Protein AF-A0AAN6A6V3-F1 (afdb_monomer)

pLDDT: mean 88.46, std 9.33, range [46.88, 96.69]

Mean predicted aligned error: 5.83 Å

Structure (mmCIF, N/CA/C/O backbone):
data_AF-A0AAN6A6V3-F1
#
_entry.id   AF-A0AAN6A6V3-F1
#
loop_
_atom_site.group_PDB
_atom_site.id
_atom_site.type_symbol
_atom_site.label_atom_id
_atom_site.label_alt_id
_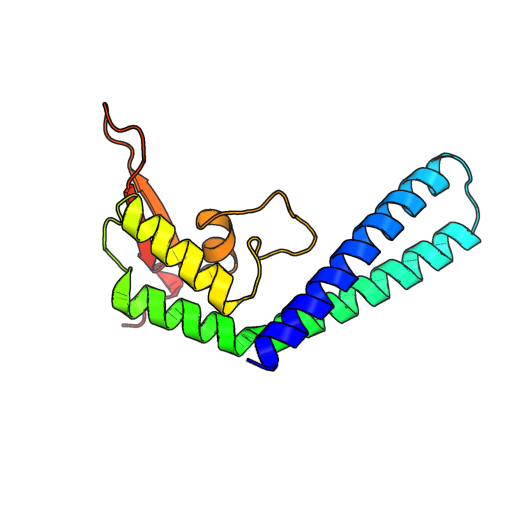atom_site.label_comp_id
_atom_site.label_asym_id
_atom_site.label_entity_id
_atom_site.label_seq_id
_atom_site.pdbx_PDB_ins_code
_atom_site.Cartn_x
_atom_site.Cartn_y
_atom_site.Cartn_z
_atom_site.occupancy
_atom_site.B_iso_or_equiv
_atom_site.auth_seq_id
_atom_site.auth_comp_id
_atom_site.auth_asym_id
_atom_site.auth_atom_id
_atom_site.pdbx_PDB_model_num
ATOM 1 N N . MET A 1 1 ? 7.956 -13.222 10.269 1.00 50.91 1 MET A N 1
ATOM 2 C CA . MET A 1 1 ? 9.213 -12.490 9.987 1.00 50.91 1 MET A CA 1
ATOM 3 C C . MET A 1 1 ? 9.797 -12.766 8.600 1.00 50.91 1 MET A C 1
ATOM 5 O O . MET A 1 1 ? 10.158 -11.802 7.950 1.00 50.91 1 MET A O 1
ATOM 9 N N . LYS A 1 2 ? 9.873 -14.010 8.086 1.00 58.06 2 LYS A N 1
ATOM 10 C CA . LYS A 1 2 ? 10.434 -14.254 6.731 1.00 58.06 2 LYS A CA 1
ATOM 11 C C . LYS A 1 2 ? 9.609 -13.659 5.570 1.00 58.06 2 LYS A C 1
ATOM 13 O O . LYS A 1 2 ? 10.191 -13.196 4.600 1.00 58.06 2 LYS A O 1
ATOM 18 N N . GLN A 1 3 ? 8.276 -13.639 5.677 1.00 59.44 3 GLN A N 1
ATOM 19 C CA . GLN A 1 3 ? 7.386 -13.100 4.632 1.00 59.44 3 GLN A CA 1
ATOM 20 C C . GLN A 1 3 ? 7.496 -11.578 4.466 1.00 59.44 3 GLN A C 1
ATOM 22 O O . GLN A 1 3 ? 7.632 -11.109 3.343 1.00 59.44 3 GLN A O 1
ATOM 27 N N . SER A 1 4 ? 7.522 -10.815 5.566 1.00 63.00 4 SER A N 1
ATOM 28 C CA . SER A 1 4 ? 7.675 -9.355 5.494 1.00 63.00 4 SER A CA 1
ATOM 29 C C . SER A 1 4 ? 9.030 -8.953 4.908 1.00 63.00 4 SER A C 1
ATOM 31 O O . SER A 1 4 ? 9.099 -8.014 4.123 1.00 63.00 4 SER A O 1
ATOM 33 N N . GLN A 1 5 ? 10.094 -9.704 5.211 1.00 73.31 5 GLN A N 1
ATOM 34 C CA . GLN A 1 5 ? 11.423 -9.464 4.647 1.00 73.31 5 GLN A CA 1
ATOM 35 C C . GLN A 1 5 ? 11.443 -9.615 3.115 1.00 73.31 5 GLN A C 1
ATOM 37 O O . GLN A 1 5 ? 11.983 -8.748 2.431 1.00 73.31 5 GLN A O 1
ATOM 42 N N . ASN A 1 6 ? 10.794 -10.654 2.576 1.00 80.62 6 ASN A N 1
ATOM 43 C CA . ASN A 1 6 ? 10.696 -10.857 1.127 1.00 80.62 6 ASN A CA 1
ATOM 44 C C . ASN A 1 6 ? 9.879 -9.737 0.447 1.00 80.62 6 ASN A C 1
ATOM 46 O O . ASN A 1 6 ? 10.305 -9.169 -0.557 1.00 80.62 6 ASN A O 1
ATOM 50 N N . SER A 1 7 ? 8.749 -9.327 1.040 1.00 82.94 7 SER A N 1
ATOM 51 C CA . SER A 1 7 ? 7.955 -8.197 0.528 1.00 82.94 7 SER A CA 1
ATOM 52 C C . SER A 1 7 ? 8.742 -6.880 0.506 1.00 82.94 7 SER A C 1
ATOM 54 O O . SER A 1 7 ? 8.622 -6.095 -0.436 1.00 82.94 7 SER A O 1
ATOM 56 N N . ILE A 1 8 ? 9.590 -6.636 1.511 1.00 86.81 8 ILE A N 1
ATOM 57 C CA . ILE A 1 8 ? 10.456 -5.449 1.564 1.00 86.81 8 ILE A CA 1
ATOM 58 C C . ILE A 1 8 ? 11.499 -5.472 0.439 1.00 86.81 8 ILE A C 1
ATOM 60 O O . ILE A 1 8 ? 11.771 -4.433 -0.168 1.00 86.81 8 ILE A O 1
ATOM 64 N N . GLU A 1 9 ? 12.102 -6.626 0.165 1.00 89.94 9 GLU A N 1
ATOM 65 C CA . GLU A 1 9 ? 13.112 -6.783 -0.887 1.00 89.94 9 GLU A CA 1
ATOM 66 C C . GLU A 1 9 ? 12.508 -6.566 -2.277 1.00 89.94 9 GLU A C 1
ATOM 68 O O . GLU A 1 9 ? 13.001 -5.720 -3.030 1.00 89.94 9 GLU A O 1
ATOM 73 N N . LEU A 1 10 ? 11.367 -7.201 -2.557 1.00 91.25 10 LEU A N 1
ATOM 74 C CA . LEU A 1 10 ? 10.602 -6.988 -3.787 1.00 91.25 10 LEU A CA 1
ATOM 75 C C . LEU A 1 10 ? 10.200 -5.515 -3.958 1.00 91.25 10 LEU A C 1
ATOM 77 O O . LEU A 1 10 ? 10.370 -4.938 -5.034 1.00 91.25 10 LEU A O 1
ATOM 81 N N . ALA A 1 11 ? 9.729 -4.860 -2.891 1.00 88.69 11 ALA A N 1
ATOM 82 C CA . ALA A 1 11 ? 9.372 -3.445 -2.939 1.00 88.69 11 ALA A CA 1
ATOM 83 C C . ALA A 1 11 ? 10.579 -2.543 -3.267 1.00 88.69 11 ALA A C 1
ATOM 85 O O . ALA A 1 11 ? 10.459 -1.589 -4.042 1.00 88.69 11 ALA A O 1
ATOM 86 N N . LYS A 1 12 ? 11.763 -2.839 -2.721 1.00 90.06 12 LYS A N 1
ATOM 87 C CA . LYS A 1 12 ? 12.993 -2.097 -3.049 1.00 90.06 12 LYS A CA 1
ATOM 88 C C . LYS A 1 12 ? 13.389 -2.280 -4.511 1.00 90.06 12 LYS A C 1
ATOM 90 O O . LYS A 1 12 ? 13.770 -1.306 -5.163 1.00 90.06 12 LYS A O 1
ATOM 95 N N . GLU A 1 13 ? 13.289 -3.498 -5.033 1.00 93.12 13 GLU A N 1
ATOM 96 C CA . GLU A 1 13 ? 13.647 -3.786 -6.419 1.00 93.12 13 GLU A CA 1
ATOM 97 C C . GLU A 1 13 ? 12.693 -3.113 -7.415 1.00 93.12 13 GLU A C 1
ATOM 99 O O . GLU A 1 13 ? 13.146 -2.458 -8.356 1.00 93.12 13 GLU A O 1
ATOM 104 N N . ILE A 1 14 ? 11.383 -3.154 -7.152 1.00 92.44 14 ILE A N 1
ATOM 105 C CA . ILE A 1 14 ? 10.375 -2.423 -7.936 1.00 92.44 14 ILE A CA 1
ATOM 106 C C . ILE A 1 14 ? 10.681 -0.920 -7.949 1.00 92.44 14 ILE A C 1
ATOM 108 O O . ILE A 1 14 ? 10.681 -0.301 -9.014 1.00 92.44 14 ILE A O 1
ATOM 112 N N . ALA A 1 15 ? 11.000 -0.328 -6.792 1.00 89.75 15 ALA A N 1
ATOM 113 C CA . ALA A 1 15 ? 11.324 1.095 -6.709 1.00 89.75 15 ALA A CA 1
ATOM 114 C C . ALA A 1 15 ? 12.568 1.461 -7.541 1.00 89.75 15 ALA A C 1
ATOM 116 O O . ALA A 1 15 ? 12.595 2.508 -8.193 1.00 89.75 15 ALA A O 1
ATOM 117 N N . LYS A 1 16 ? 13.584 0.589 -7.566 1.00 92.19 16 LYS A N 1
ATOM 118 C CA . LYS A 1 16 ? 14.765 0.758 -8.425 1.00 92.19 16 LYS A CA 1
ATOM 119 C C . LYS A 1 16 ? 14.390 0.696 -9.908 1.00 92.19 16 LYS A C 1
ATOM 121 O O . LYS A 1 16 ? 14.818 1.554 -10.679 1.00 92.19 16 LYS A O 1
ATOM 126 N N . LEU A 1 17 ? 13.552 -0.264 -10.303 1.00 94.44 17 LEU A N 1
ATOM 127 C CA . LEU A 1 17 ? 13.074 -0.380 -11.683 1.00 94.44 17 LEU A CA 1
ATOM 128 C C . LEU A 1 17 ? 12.270 0.846 -12.126 1.00 94.44 17 LEU A C 1
ATOM 130 O O . LEU A 1 17 ? 12.439 1.297 -13.255 1.00 94.44 17 LEU A O 1
ATOM 134 N N . ASP A 1 18 ? 11.445 1.435 -11.259 1.00 91.75 18 ASP A N 1
ATOM 135 C CA . ASP A 1 18 ? 10.696 2.652 -11.593 1.00 91.75 18 ASP A CA 1
ATOM 136 C C . ASP A 1 18 ? 11.622 3.853 -11.865 1.00 91.75 18 ASP A C 1
ATOM 138 O O . ASP A 1 18 ? 11.357 4.653 -12.772 1.00 91.75 18 ASP A O 1
ATOM 142 N N . LEU A 1 19 ? 12.733 3.969 -11.125 1.00 92.44 19 LEU A N 1
ATOM 143 C CA . LEU A 1 19 ? 13.762 4.984 -11.375 1.00 92.44 19 LEU A CA 1
ATOM 144 C C . LEU A 1 19 ? 14.460 4.754 -12.721 1.00 92.44 19 LEU A C 1
ATOM 146 O O . LEU A 1 19 ? 14.569 5.701 -13.508 1.00 92.44 19 LEU A O 1
ATOM 150 N N . ASP A 1 20 ? 14.861 3.511 -13.006 1.00 94.06 20 ASP A N 1
ATOM 151 C CA . ASP A 1 20 ? 15.475 3.112 -14.279 1.00 94.06 20 ASP A CA 1
ATOM 152 C C . ASP A 1 20 ? 14.535 3.409 -15.460 1.00 94.06 20 ASP A C 1
ATOM 154 O O . ASP A 1 20 ? 14.914 4.077 -16.422 1.00 94.06 20 ASP A O 1
ATOM 158 N N . ILE A 1 21 ? 13.271 2.982 -15.367 1.00 94.69 21 ILE A N 1
ATOM 159 C CA . ILE A 1 21 ? 12.223 3.234 -16.368 1.00 94.69 21 ILE A CA 1
ATOM 160 C C . ILE A 1 21 ? 12.030 4.740 -16.568 1.00 94.69 21 ILE A C 1
ATOM 162 O O . ILE A 1 21 ? 11.908 5.216 -17.700 1.00 94.69 21 ILE A O 1
ATOM 166 N N . GLY A 1 22 ? 12.002 5.511 -15.479 1.00 93.69 22 GLY A N 1
ATOM 167 C CA . GLY A 1 22 ? 11.903 6.966 -15.525 1.00 93.69 22 GLY A CA 1
ATOM 168 C C . GLY A 1 22 ? 13.087 7.613 -16.247 1.00 93.69 22 GLY A C 1
ATOM 169 O O . GLY A 1 22 ? 12.886 8.524 -17.053 1.00 93.69 22 GLY A O 1
ATOM 170 N N . ALA A 1 23 ? 14.308 7.136 -15.993 1.00 93.62 23 ALA A N 1
ATOM 171 C CA . ALA A 1 23 ? 15.518 7.592 -16.670 1.00 93.62 23 ALA A CA 1
ATOM 172 C C . ALA A 1 23 ? 15.493 7.249 -18.165 1.00 93.62 23 ALA A C 1
ATOM 174 O O . ALA A 1 23 ? 15.667 8.145 -18.989 1.00 93.62 23 ALA A O 1
ATOM 175 N N . LEU A 1 24 ? 15.157 6.008 -18.524 1.00 93.88 24 LEU A N 1
ATOM 176 C CA . LEU A 1 24 ? 15.039 5.560 -19.916 1.00 93.88 24 LEU A CA 1
ATOM 177 C C . LEU A 1 24 ? 13.992 6.364 -20.693 1.00 93.88 24 LEU A C 1
ATOM 179 O O . LEU A 1 24 ? 14.248 6.788 -21.818 1.00 93.88 24 LEU A O 1
ATOM 183 N N . LYS A 1 25 ? 12.837 6.664 -20.083 1.00 93.31 25 LYS A N 1
ATOM 184 C CA . LYS A 1 25 ? 11.815 7.537 -20.687 1.00 93.31 25 LYS A CA 1
ATOM 185 C C . LYS A 1 25 ? 12.337 8.947 -20.965 1.00 93.31 25 LYS A C 1
ATOM 187 O O . LYS A 1 25 ? 11.931 9.541 -21.962 1.00 93.31 25 LYS A O 1
ATOM 192 N N . ARG A 1 26 ? 13.202 9.499 -20.105 1.00 94.00 26 ARG A N 1
ATOM 193 C CA . ARG A 1 26 ? 13.848 10.802 -20.345 1.00 94.00 26 ARG A CA 1
ATOM 194 C C . ARG A 1 26 ? 14.876 10.701 -21.468 1.00 94.00 26 ARG A C 1
ATOM 196 O O . ARG A 1 26 ? 14.806 11.501 -22.394 1.00 94.00 26 ARG A O 1
ATOM 203 N N . SER A 1 27 ? 15.742 9.691 -21.444 1.00 92.50 27 SER A N 1
ATOM 204 C CA . SER A 1 27 ? 16.741 9.462 -22.495 1.00 92.50 27 SER A CA 1
ATOM 205 C C . SER A 1 27 ? 16.098 9.262 -23.867 1.00 92.50 27 SER A C 1
ATOM 207 O O . SER A 1 27 ? 16.533 9.886 -24.829 1.00 92.50 27 SER A O 1
ATOM 209 N N . LYS A 1 28 ? 14.991 8.508 -23.953 1.00 91.06 28 LYS A N 1
ATOM 210 C CA . LYS A 1 28 ? 14.216 8.306 -25.192 1.00 91.06 28 LYS A CA 1
ATOM 211 C C . LYS A 1 28 ? 13.751 9.617 -25.839 1.00 91.06 28 LYS A C 1
ATOM 213 O O . LYS A 1 28 ? 13.600 9.692 -27.056 1.00 91.06 28 LYS A O 1
ATOM 218 N N . ARG A 1 29 ? 13.483 10.656 -25.037 1.00 89.06 29 ARG A N 1
ATOM 219 C CA . ARG A 1 29 ? 13.079 11.978 -25.553 1.00 89.06 29 ARG A CA 1
ATOM 220 C C . ARG A 1 29 ? 14.232 12.703 -26.245 1.00 89.06 29 ARG A C 1
ATOM 222 O O . ARG A 1 29 ? 13.963 13.521 -27.117 1.00 89.06 29 ARG A O 1
ATOM 229 N N . LEU A 1 30 ? 15.472 12.401 -25.862 1.00 88.56 30 LEU A N 1
ATOM 230 C CA . LEU A 1 30 ? 16.690 13.005 -26.404 1.00 88.56 30 LEU A CA 1
ATOM 231 C C . LEU A 1 30 ? 17.261 12.177 -27.560 1.00 88.56 30 LEU A C 1
ATOM 233 O O . LEU A 1 30 ? 17.686 12.734 -28.565 1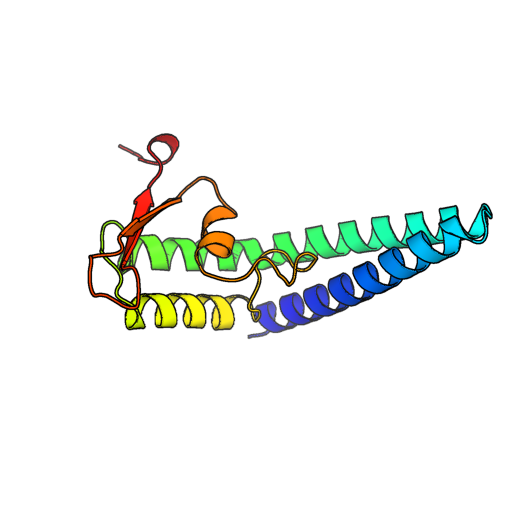.00 88.56 30 LEU A O 1
ATOM 237 N N . VAL A 1 31 ? 17.235 10.847 -27.434 1.00 85.12 31 VAL A N 1
ATOM 238 C CA . VAL A 1 31 ? 17.776 9.907 -28.419 1.00 85.12 31 VAL A CA 1
ATOM 239 C C . VAL A 1 31 ? 16.746 8.808 -28.675 1.00 85.12 31 VAL A C 1
ATOM 241 O O . VAL A 1 31 ? 16.396 8.043 -27.780 1.00 85.12 31 VAL A O 1
ATOM 244 N N . LYS A 1 32 ? 16.234 8.729 -29.907 1.00 82.00 32 LYS A N 1
ATOM 245 C CA . LYS A 1 32 ? 15.197 7.764 -30.304 1.00 82.00 32 LYS A CA 1
ATOM 246 C C . LYS A 1 32 ? 15.832 6.533 -30.955 1.00 82.00 32 LYS A C 1
ATOM 248 O O . LYS A 1 32 ? 15.872 6.440 -32.179 1.00 82.00 32 LYS A O 1
ATOM 253 N N . THR A 1 33 ? 16.338 5.599 -30.150 1.00 89.94 33 THR A N 1
ATOM 254 C CA . THR A 1 33 ? 16.868 4.317 -30.649 1.00 89.94 33 THR A CA 1
ATOM 255 C C . THR A 1 33 ? 15.925 3.157 -30.336 1.00 89.94 33 THR A C 1
ATOM 257 O O . THR A 1 33 ? 15.259 3.140 -29.300 1.00 89.94 33 THR A O 1
ATOM 260 N N . LYS A 1 34 ? 15.914 2.143 -31.213 1.00 91.44 34 LYS A N 1
ATOM 261 C CA . LYS A 1 34 ? 15.202 0.874 -30.969 1.00 91.44 34 LYS A CA 1
ATOM 262 C C . LYS A 1 34 ? 15.733 0.133 -29.736 1.00 91.44 34 LYS A C 1
ATOM 264 O O . LYS A 1 34 ? 15.003 -0.625 -29.110 1.00 91.44 34 LYS A O 1
ATOM 269 N N . GLU A 1 35 ? 16.996 0.357 -29.384 1.00 91.94 35 GLU A N 1
ATOM 270 C CA . GLU A 1 35 ? 17.624 -0.236 -28.205 1.00 91.94 35 GLU A CA 1
ATOM 271 C C . GLU A 1 35 ? 17.011 0.295 -26.905 1.00 91.94 35 GLU A C 1
ATOM 273 O O . GLU A 1 35 ? 16.647 -0.495 -26.038 1.00 91.94 35 GLU A O 1
ATOM 278 N N . ILE A 1 36 ? 16.796 1.614 -26.800 1.00 91.50 36 ILE A N 1
ATOM 279 C CA . ILE A 1 36 ? 16.121 2.207 -25.636 1.00 91.50 36 ILE A CA 1
ATOM 280 C C . ILE A 1 36 ? 14.700 1.653 -25.501 1.00 91.50 36 ILE A C 1
ATOM 282 O O . ILE A 1 36 ? 14.263 1.374 -24.387 1.00 91.50 36 ILE A O 1
ATOM 286 N N . ASP A 1 37 ? 13.993 1.462 -26.617 1.00 92.31 37 ASP A N 1
ATOM 287 C CA . ASP A 1 37 ? 12.649 0.877 -26.608 1.00 92.31 37 ASP A CA 1
ATOM 288 C C . ASP A 1 37 ? 12.642 -0.557 -26.091 1.00 92.31 37 ASP A C 1
ATOM 290 O O . ASP A 1 37 ? 11.827 -0.891 -25.231 1.00 92.31 37 ASP A O 1
ATOM 294 N N . ARG A 1 38 ? 13.585 -1.378 -26.556 1.00 95.00 38 ARG A N 1
ATOM 295 C CA . ARG A 1 38 ? 13.729 -2.759 -26.101 1.00 95.00 38 ARG A CA 1
ATOM 296 C C . ARG A 1 38 ? 14.040 -2.836 -24.604 1.00 95.00 38 ARG A C 1
ATOM 298 O O . ARG A 1 38 ? 13.330 -3.525 -23.880 1.00 95.00 38 ARG A O 1
ATOM 305 N N . VAL A 1 39 ? 15.052 -2.105 -24.131 1.00 95.69 39 VAL A N 1
ATOM 306 C CA . VAL A 1 39 ? 15.452 -2.121 -22.710 1.00 95.69 39 VAL A CA 1
ATOM 307 C C . VAL A 1 39 ? 14.329 -1.587 -21.818 1.00 95.69 39 VAL A C 1
ATOM 309 O O . VAL A 1 39 ? 14.074 -2.121 -20.739 1.00 95.69 39 VAL A O 1
ATOM 312 N N . LEU A 1 40 ? 13.626 -0.542 -22.264 1.00 94.56 40 LEU A N 1
ATOM 313 C CA . LEU A 1 40 ? 12.474 -0.004 -21.548 1.00 94.56 40 LEU A CA 1
ATOM 314 C C . LEU A 1 40 ? 11.369 -1.055 -21.396 1.00 94.56 40 LEU A C 1
ATOM 316 O O . LEU A 1 40 ? 10.759 -1.131 -20.330 1.00 94.56 40 LEU A O 1
ATOM 320 N N . GLU A 1 41 ? 11.108 -1.843 -22.436 1.00 95.88 41 GLU A N 1
ATOM 321 C CA . GLU A 1 41 ? 10.079 -2.878 -22.401 1.00 95.88 41 GLU A CA 1
ATOM 322 C C . GLU A 1 41 ? 10.470 -4.055 -21.501 1.00 95.88 41 GLU A C 1
ATOM 324 O O . GLU A 1 41 ? 9.688 -4.443 -20.635 1.00 95.88 41 GLU A O 1
ATOM 329 N N . GLU A 1 42 ? 11.714 -4.535 -21.598 1.00 96.69 42 GLU A N 1
ATOM 330 C CA . GLU A 1 42 ? 12.256 -5.570 -20.703 1.00 96.69 42 GLU A CA 1
ATOM 331 C C . GLU A 1 42 ? 12.137 -5.153 -19.224 1.00 96.69 42 GLU A C 1
ATOM 333 O O . GLU A 1 42 ? 11.688 -5.926 -18.373 1.00 96.69 42 GLU A O 1
ATOM 338 N N . LYS A 1 43 ? 12.468 -3.893 -18.911 1.00 96.00 43 LYS A N 1
ATOM 339 C CA . LYS A 1 43 ? 12.376 -3.344 -17.549 1.00 96.00 43 LYS A CA 1
ATOM 340 C C . LYS A 1 43 ? 10.937 -3.237 -17.047 1.00 96.00 43 LYS A C 1
ATOM 342 O O . LYS A 1 43 ? 10.690 -3.517 -15.874 1.00 96.00 43 LYS A O 1
ATOM 347 N N . LYS A 1 44 ? 9.987 -2.840 -17.900 1.00 94.69 44 LYS A N 1
ATOM 348 C CA . LYS A 1 44 ? 8.563 -2.794 -17.528 1.00 94.69 44 LYS A CA 1
ATOM 349 C C . LYS A 1 44 ? 8.013 -4.184 -17.235 1.00 94.69 44 LYS A C 1
ATOM 351 O O . LYS A 1 44 ? 7.347 -4.339 -16.217 1.00 94.69 44 LYS A O 1
ATOM 356 N N . LEU A 1 45 ? 8.318 -5.166 -18.085 1.00 96.31 45 LEU A N 1
ATOM 357 C CA . LEU A 1 45 ? 7.849 -6.540 -17.913 1.00 96.31 45 LEU A CA 1
ATOM 358 C C . LEU A 1 45 ? 8.375 -7.139 -16.604 1.00 96.31 45 LEU A C 1
ATOM 360 O O . LEU A 1 45 ? 7.620 -7.735 -15.837 1.00 96.31 45 LEU A O 1
ATOM 364 N N . LEU A 1 46 ? 9.659 -6.921 -16.298 1.00 96.06 46 LEU A N 1
ATOM 365 C CA . LEU A 1 46 ? 10.229 -7.339 -15.019 1.00 96.06 46 LEU A CA 1
ATOM 366 C C . LEU A 1 46 ? 9.534 -6.643 -13.839 1.00 96.06 46 LEU A C 1
ATOM 368 O O . LEU A 1 46 ? 9.166 -7.298 -12.867 1.00 96.06 46 LEU A O 1
ATOM 372 N N . ARG A 1 47 ? 9.301 -5.329 -13.936 1.00 94.06 47 ARG A N 1
ATOM 373 C CA . ARG A 1 47 ? 8.600 -4.561 -12.896 1.00 94.06 47 ARG A CA 1
ATOM 374 C C . ARG A 1 47 ? 7.174 -5.066 -12.669 1.00 94.06 47 ARG A C 1
ATOM 376 O O . ARG A 1 47 ? 6.704 -5.061 -11.535 1.00 94.06 47 ARG A O 1
ATOM 383 N N . GLU A 1 48 ? 6.469 -5.470 -13.720 1.00 92.75 48 GLU A N 1
ATOM 384 C CA . GLU A 1 48 ? 5.142 -6.081 -13.615 1.00 92.75 48 GLU A CA 1
ATOM 385 C C . GLU A 1 48 ? 5.206 -7.433 -12.904 1.00 92.75 48 GLU A C 1
ATOM 387 O O . GLU A 1 48 ? 4.494 -7.634 -11.921 1.00 92.75 48 GLU A O 1
ATOM 392 N N . LYS A 1 49 ? 6.127 -8.312 -13.318 1.00 94.56 49 LYS A N 1
ATOM 393 C CA . LYS A 1 49 ? 6.334 -9.620 -12.686 1.00 94.56 49 LYS A CA 1
ATOM 394 C C . LYS A 1 49 ? 6.578 -9.498 -11.178 1.00 94.56 49 LYS A C 1
ATOM 396 O O . LYS A 1 49 ? 5.888 -10.151 -10.401 1.00 94.56 49 LYS A O 1
ATOM 401 N N . LEU A 1 50 ? 7.508 -8.632 -10.767 1.00 93.69 50 LEU A N 1
ATOM 402 C CA . LEU A 1 50 ? 7.820 -8.424 -9.347 1.00 93.69 50 LEU A CA 1
ATOM 403 C C . LEU A 1 50 ? 6.642 -7.813 -8.577 1.00 93.69 50 LEU A C 1
ATOM 405 O O . LEU A 1 50 ? 6.428 -8.136 -7.414 1.00 93.69 50 LEU A O 1
ATOM 409 N N . SER A 1 51 ? 5.855 -6.945 -9.218 1.00 90.31 51 SER A N 1
ATOM 410 C CA . SER A 1 51 ? 4.653 -6.364 -8.609 1.00 90.31 51 SER A CA 1
ATOM 411 C C . SER A 1 51 ? 3.572 -7.415 -8.357 1.00 90.31 51 SER A C 1
ATOM 413 O O . SER A 1 51 ? 2.918 -7.365 -7.317 1.00 90.31 51 SER A O 1
ATOM 415 N N . ASN A 1 52 ? 3.389 -8.353 -9.286 1.00 90.62 52 ASN A N 1
ATOM 416 C CA . ASN A 1 52 ? 2.435 -9.449 -9.133 1.00 90.62 52 ASN A CA 1
ATOM 417 C C . ASN A 1 52 ? 2.882 -10.412 -8.029 1.00 90.62 52 ASN A C 1
ATOM 419 O O . ASN A 1 52 ? 2.071 -10.824 -7.205 1.00 90.62 52 ASN A O 1
ATOM 423 N N . GLU A 1 53 ? 4.180 -10.718 -7.973 1.00 92.38 53 GLU A N 1
ATOM 424 C CA . GLU A 1 53 ? 4.763 -11.540 -6.911 1.00 92.38 53 GLU A CA 1
ATOM 425 C C . GLU A 1 53 ? 4.616 -10.886 -5.532 1.00 92.38 53 GLU A C 1
ATOM 427 O O . GLU A 1 53 ? 4.197 -11.540 -4.577 1.00 92.38 53 GLU A O 1
ATOM 432 N N . LEU A 1 54 ? 4.891 -9.581 -5.433 1.00 91.19 54 LEU A N 1
ATOM 433 C CA . LEU A 1 54 ? 4.686 -8.821 -4.204 1.00 91.19 54 LEU A CA 1
ATOM 434 C C . LEU A 1 54 ? 3.231 -8.915 -3.741 1.00 91.19 54 LEU A C 1
ATOM 436 O O . LEU A 1 54 ? 2.986 -9.269 -2.595 1.00 91.19 54 LEU A O 1
ATOM 440 N N . PHE A 1 55 ? 2.276 -8.634 -4.630 1.00 86.81 55 PHE A N 1
ATOM 441 C CA . PHE A 1 55 ? 0.858 -8.674 -4.283 1.00 86.81 55 PHE A CA 1
ATOM 442 C C . PHE A 1 55 ? 0.424 -10.070 -3.817 1.00 86.81 55 PHE A C 1
ATOM 444 O O . PHE A 1 55 ? -0.228 -10.196 -2.785 1.00 86.81 55 PHE A O 1
ATOM 451 N N . PHE A 1 56 ? 0.846 -11.122 -4.524 1.00 88.88 56 PHE A N 1
ATOM 452 C CA . PHE A 1 56 ? 0.550 -12.506 -4.154 1.00 88.88 56 PHE A CA 1
ATOM 453 C C . PHE A 1 56 ? 1.079 -12.863 -2.757 1.00 88.88 56 PHE A C 1
ATOM 455 O O . PHE A 1 56 ? 0.358 -13.440 -1.943 1.00 88.88 56 PHE A O 1
ATOM 462 N N . ASN A 1 57 ? 2.314 -12.461 -2.446 1.00 89.75 57 ASN A N 1
ATOM 463 C CA . ASN A 1 57 ? 2.931 -12.699 -1.140 1.00 89.75 57 ASN A CA 1
ATOM 464 C C . ASN A 1 57 ? 2.227 -11.954 0.005 1.00 89.75 57 ASN A C 1
ATOM 466 O O . ASN A 1 57 ? 2.383 -12.322 1.172 1.00 89.75 57 ASN A O 1
ATOM 470 N N . GLU A 1 58 ? 1.465 -10.913 -0.318 1.00 91.31 58 GLU A N 1
ATOM 471 C CA . GLU A 1 58 ? 0.809 -10.038 0.646 1.00 91.31 58 GLU A CA 1
ATOM 472 C C . GLU A 1 58 ? -0.648 -10.370 0.907 1.00 91.31 58 GLU A C 1
ATOM 474 O O . GLU A 1 58 ? -1.199 -9.821 1.856 1.00 91.31 58 GLU A O 1
ATOM 479 N N . ILE A 1 59 ? -1.261 -11.278 0.143 1.00 90.31 59 ILE A N 1
ATOM 480 C CA . ILE A 1 59 ? -2.651 -11.710 0.365 1.00 90.31 59 ILE A CA 1
ATOM 481 C C . ILE A 1 59 ? -2.911 -12.034 1.853 1.00 90.31 59 ILE A C 1
ATOM 483 O O . ILE A 1 59 ? -3.796 -11.415 2.441 1.00 90.31 59 ILE A O 1
ATOM 487 N N . PRO A 1 60 ? -2.084 -12.850 2.545 1.00 92.06 60 PRO A N 1
ATOM 488 C CA . PRO A 1 60 ? -2.323 -13.156 3.959 1.00 92.06 60 PRO A CA 1
ATOM 489 C C . PRO A 1 60 ? -2.125 -11.960 4.903 1.00 92.06 60 PRO A C 1
ATOM 491 O O . PRO A 1 60 ? -2.556 -11.997 6.054 1.00 92.06 60 PRO A O 1
ATOM 494 N N . LEU A 1 61 ? -1.394 -10.928 4.471 1.00 92.81 61 LEU A N 1
ATOM 495 C CA . LEU A 1 61 ? -1.206 -9.697 5.239 1.00 92.81 61 LEU A CA 1
ATOM 496 C C . LEU A 1 61 ? -2.430 -8.792 5.095 1.00 92.81 61 LEU A C 1
ATOM 498 O O . LEU A 1 61 ? -2.862 -8.205 6.083 1.00 92.81 61 LEU A O 1
ATOM 502 N N . TRP A 1 62 ? -3.021 -8.730 3.902 1.00 92.38 62 TRP A N 1
ATOM 503 C CA . TRP A 1 62 ? -4.291 -8.044 3.681 1.00 92.38 62 TRP A CA 1
ATOM 504 C C . TRP A 1 62 ? -5.406 -8.655 4.532 1.00 92.38 62 TRP A C 1
ATOM 506 O O . TRP A 1 62 ? -6.048 -7.913 5.268 1.00 92.38 62 TRP A O 1
ATOM 516 N N . ASP A 1 63 ? -5.528 -9.985 4.575 1.00 92.44 63 ASP A N 1
ATOM 517 C CA . ASP A 1 63 ? -6.515 -10.668 5.430 1.00 92.44 63 ASP A CA 1
ATOM 518 C C . ASP A 1 63 ? -6.359 -10.303 6.918 1.00 92.44 63 ASP A C 1
ATOM 520 O O . ASP A 1 63 ? -7.333 -10.102 7.646 1.00 92.44 63 ASP A O 1
ATOM 524 N N . ARG A 1 64 ? -5.112 -10.190 7.394 1.00 94.75 64 ARG A N 1
ATOM 525 C CA . ARG A 1 64 ? -4.819 -9.789 8.780 1.00 94.75 64 ARG A CA 1
ATOM 526 C C . ARG A 1 64 ? -5.174 -8.335 9.046 1.00 94.75 64 ARG A C 1
ATOM 528 O O . ARG A 1 64 ? -5.721 -8.042 10.107 1.00 94.75 64 ARG A O 1
ATOM 535 N N . LEU A 1 65 ? -4.855 -7.444 8.108 1.00 94.94 65 LEU A N 1
ATOM 536 C CA . LEU A 1 65 ? -5.234 -6.041 8.205 1.00 94.94 65 LEU A CA 1
ATOM 537 C C . LEU A 1 65 ? -6.756 -5.902 8.251 1.00 94.94 65 LEU A C 1
ATOM 539 O O . LEU A 1 65 ? -7.271 -5.172 9.093 1.00 94.94 65 LEU A O 1
ATOM 543 N N . GLU A 1 66 ? -7.470 -6.624 7.391 1.00 93.88 66 GLU A N 1
ATOM 544 C CA . GLU A 1 66 ? -8.927 -6.602 7.374 1.00 93.88 66 GLU A CA 1
ATOM 545 C C . GLU A 1 66 ? -9.529 -7.094 8.685 1.00 93.88 66 GLU A C 1
ATOM 547 O O . GLU A 1 66 ? -10.342 -6.388 9.270 1.00 93.88 66 GLU A O 1
ATOM 552 N N . ASN A 1 67 ? -9.072 -8.237 9.199 1.00 94.81 67 ASN A N 1
ATOM 553 C CA . ASN A 1 67 ? -9.537 -8.754 10.484 1.00 94.81 67 ASN A CA 1
ATOM 554 C C . ASN A 1 67 ? -9.288 -7.748 11.625 1.00 94.81 67 ASN A C 1
ATOM 556 O O . ASN A 1 67 ? -10.160 -7.517 12.463 1.00 94.81 67 ASN A O 1
ATOM 560 N N . TYR A 1 68 ? -8.122 -7.094 11.633 1.00 95.88 68 TYR A N 1
ATOM 561 C CA . TYR A 1 68 ? -7.826 -6.057 12.618 1.00 95.88 68 TYR A CA 1
ATOM 562 C C . TYR A 1 68 ? -8.811 -4.882 12.526 1.00 95.88 68 TYR A C 1
ATOM 564 O O . TYR A 1 68 ? -9.337 -4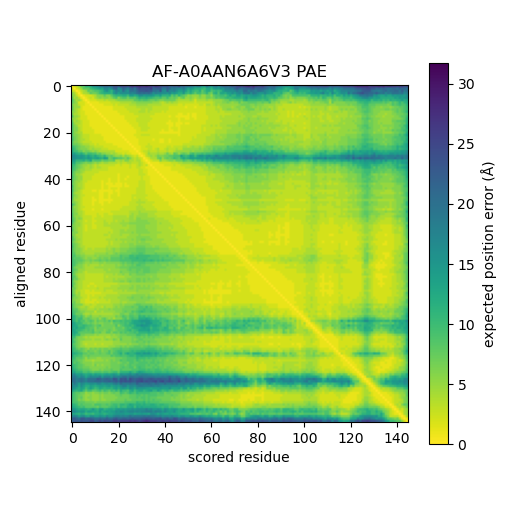.436 13.546 1.00 95.88 68 TYR A O 1
ATOM 572 N N . ILE A 1 69 ? -9.090 -4.392 11.317 1.00 95.25 69 ILE A N 1
ATOM 573 C CA . ILE A 1 69 ? -10.031 -3.286 11.103 1.00 95.25 69 ILE A CA 1
ATOM 574 C C . ILE A 1 69 ? -11.441 -3.689 11.532 1.00 95.25 69 ILE A C 1
ATOM 576 O O . ILE A 1 69 ? -12.063 -2.959 12.306 1.00 95.25 69 ILE A O 1
ATOM 580 N N . ASP A 1 70 ? -11.914 -4.847 11.076 1.00 93.69 70 ASP A N 1
ATOM 581 C CA . ASP A 1 70 ? -13.254 -5.360 11.367 1.00 93.69 70 ASP A CA 1
ATOM 582 C C . ASP A 1 70 ? -13.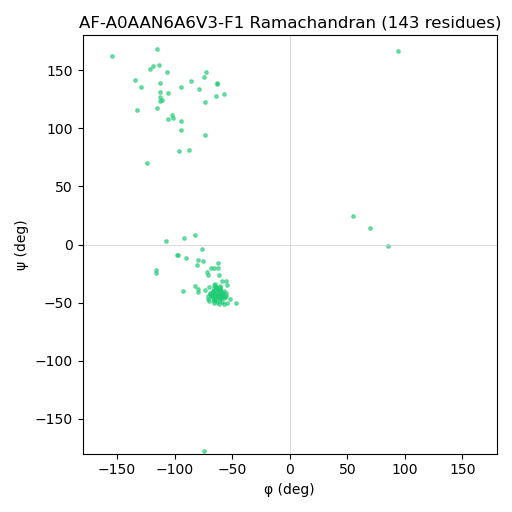463 -5.555 12.876 1.00 93.69 70 ASP A C 1
ATOM 584 O O . ASP A 1 70 ? -14.518 -5.220 13.410 1.00 93.69 70 ASP A O 1
ATOM 588 N N . THR A 1 71 ? -12.436 -6.034 13.583 1.00 94.81 71 THR A N 1
ATOM 589 C CA . THR A 1 71 ? -12.513 -6.312 15.024 1.00 94.81 71 THR A CA 1
ATOM 590 C C . THR A 1 71 ? -12.375 -5.052 15.878 1.00 94.81 71 THR A C 1
ATOM 592 O O . THR A 1 71 ? -13.057 -4.916 16.895 1.00 94.81 71 THR A O 1
ATOM 595 N N . TYR A 1 72 ? -11.470 -4.137 15.514 1.00 95.50 72 TYR A N 1
ATOM 596 C CA . TYR A 1 72 ? -11.041 -3.067 16.420 1.00 95.50 72 TYR A CA 1
ATOM 597 C C . TYR A 1 72 ? -11.384 -1.659 15.949 1.00 95.50 72 TYR A C 1
ATOM 599 O O . TYR A 1 72 ? -11.436 -0.762 16.786 1.00 95.50 72 TYR A O 1
ATOM 607 N N . CYS A 1 73 ? -11.617 -1.420 14.663 1.00 95.38 73 CYS A N 1
ATOM 608 C CA . CYS A 1 73 ? -11.740 -0.062 14.125 1.00 95.3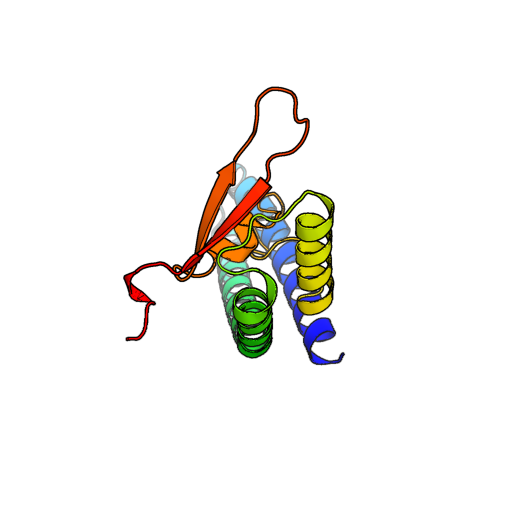8 73 CYS A CA 1
ATOM 609 C C . CYS A 1 73 ? -13.123 0.252 13.550 1.00 95.38 73 CYS A C 1
ATOM 611 O O . CYS A 1 73 ? -13.494 1.423 13.469 1.00 95.38 73 CYS A O 1
ATOM 613 N N . LEU A 1 74 ? -13.864 -0.770 13.132 1.00 94.19 74 LEU A N 1
ATOM 614 C CA . LEU A 1 74 ? -15.100 -0.595 12.387 1.00 94.19 74 LEU A CA 1
ATOM 615 C C . LEU A 1 74 ? -16.186 0.134 13.193 1.00 94.19 74 LEU A C 1
ATOM 617 O O . LEU A 1 74 ? -16.375 -0.133 14.380 1.00 94.19 74 LEU A O 1
ATOM 621 N N . ASN A 1 75 ? -16.908 1.049 12.535 1.00 92.19 75 ASN A N 1
ATOM 622 C CA . ASN A 1 75 ? -17.991 1.864 13.107 1.00 92.19 75 ASN A CA 1
ATOM 623 C C . ASN A 1 75 ? -17.577 2.674 14.357 1.00 92.19 75 ASN A C 1
ATOM 625 O O . ASN A 1 75 ? -18.410 3.026 15.196 1.00 92.19 75 ASN A O 1
ATOM 629 N N . ARG A 1 76 ? -16.279 2.968 14.506 1.00 93.75 76 ARG A N 1
ATOM 630 C CA . ARG A 1 76 ? -15.722 3.807 15.576 1.00 93.75 76 ARG A CA 1
ATOM 631 C C . ARG A 1 76 ? -15.154 5.100 15.006 1.00 93.75 76 ARG A C 1
ATOM 633 O O . ARG A 1 76 ? -14.699 5.146 13.868 1.00 93.75 76 ARG A O 1
ATOM 640 N N . LYS A 1 77 ? -15.103 6.138 15.843 1.00 93.81 77 LYS A N 1
ATOM 641 C CA . LYS A 1 77 ? -14.406 7.396 15.542 1.00 93.81 77 LYS A CA 1
ATOM 642 C C . LYS A 1 77 ? -12.992 7.351 16.105 1.00 93.81 77 LYS A C 1
ATOM 644 O O . LYS A 1 77 ? -12.799 7.611 17.287 1.00 93.81 77 LYS A O 1
ATOM 649 N N . LEU A 1 78 ? -12.023 7.043 15.252 1.00 95.06 78 LEU A N 1
ATOM 650 C CA . LEU A 1 78 ? -10.613 6.963 15.612 1.00 95.06 78 LEU A CA 1
ATOM 651 C C . LEU A 1 78 ? -10.033 8.365 15.822 1.00 95.06 78 LEU A C 1
ATOM 653 O O . LEU A 1 78 ? -10.055 9.207 14.909 1.00 95.06 78 LEU A O 1
ATOM 657 N N . CYS A 1 79 ? -9.479 8.614 17.005 1.00 94.12 79 CYS A N 1
ATOM 658 C CA . CYS A 1 79 ? -8.728 9.827 17.302 1.00 94.12 79 CYS A CA 1
ATOM 659 C C . CYS A 1 79 ? -7.339 9.805 16.636 1.00 94.12 79 CYS A C 1
ATOM 661 O O . CYS A 1 79 ? -6.992 8.896 15.881 1.00 94.12 79 CYS A O 1
ATOM 663 N N . LYS A 1 80 ? -6.535 10.846 16.870 1.00 93.31 80 LYS A N 1
ATOM 664 C CA . LYS A 1 80 ? -5.207 10.981 16.258 1.00 93.31 80 LYS A CA 1
ATOM 665 C C . LYS A 1 80 ? -4.281 9.826 16.648 1.00 93.31 80 LYS A C 1
ATOM 667 O O . LYS A 1 80 ? -3.543 9.315 15.805 1.00 93.31 80 LYS A O 1
ATOM 672 N N . GLU A 1 81 ? -4.310 9.450 17.917 1.00 94.81 81 GLU A N 1
ATOM 673 C CA . GLU A 1 81 ? -3.481 8.399 18.497 1.00 94.81 81 GLU A CA 1
ATOM 674 C C . GLU A 1 81 ? -3.864 7.047 17.888 1.00 94.81 81 GLU A C 1
ATOM 676 O O . GLU A 1 81 ? -3.017 6.395 17.289 1.00 94.81 81 GLU A O 1
ATOM 681 N N . GLU A 1 82 ? -5.156 6.712 17.869 1.00 95.88 82 GLU A N 1
ATOM 682 C CA . GLU A 1 82 ? -5.658 5.465 17.274 1.00 95.88 82 GLU A CA 1
ATOM 683 C C . GLU A 1 82 ? -5.386 5.377 15.759 1.00 95.88 82 GLU A C 1
ATOM 685 O O . GLU A 1 82 ? -5.048 4.314 15.239 1.00 95.88 82 GLU A O 1
ATOM 690 N N . GLN A 1 83 ? -5.483 6.495 15.028 1.00 95.25 83 GLN A N 1
ATOM 691 C CA . GLN A 1 83 ? -5.085 6.548 13.614 1.00 95.25 83 GLN A CA 1
ATOM 692 C C . GLN A 1 83 ? -3.581 6.302 13.432 1.00 95.25 83 GLN A C 1
ATOM 694 O O . GLN A 1 83 ? -3.162 5.667 12.462 1.00 95.25 83 GLN A O 1
ATOM 699 N N . SER A 1 84 ? -2.762 6.815 14.349 1.00 94.94 84 SER A N 1
ATOM 700 C CA . SER A 1 84 ? -1.313 6.612 14.318 1.00 94.94 84 SER A CA 1
ATOM 701 C C . SER A 1 84 ? -0.965 5.156 14.624 1.00 94.94 84 SER A C 1
ATOM 703 O O . SER A 1 84 ? -0.149 4.572 13.915 1.00 94.94 84 SER A O 1
ATOM 705 N N . ASP A 1 85 ? -1.641 4.549 15.599 1.00 96.56 85 ASP A N 1
ATOM 706 C CA . ASP A 1 85 ? -1.468 3.142 15.964 1.00 96.56 85 ASP A CA 1
ATOM 707 C C . ASP A 1 85 ? -1.865 2.209 14.819 1.00 96.56 85 ASP A C 1
ATOM 709 O O . ASP A 1 85 ? -1.099 1.312 14.467 1.00 96.56 85 ASP A O 1
ATOM 713 N N . LEU A 1 86 ? -2.997 2.470 14.154 1.00 96.44 86 LEU A N 1
ATOM 714 C CA . LEU A 1 86 ? -3.400 1.719 12.963 1.00 96.44 86 LEU A CA 1
ATOM 715 C C . LEU A 1 86 ? -2.357 1.840 11.841 1.00 96.44 86 LEU A C 1
ATOM 717 O O . LEU A 1 86 ? -2.024 0.855 11.184 1.00 96.44 86 LEU A O 1
ATOM 721 N N . MET A 1 87 ? -1.811 3.038 11.619 1.00 95.94 87 MET A N 1
ATOM 722 C CA . MET A 1 87 ? -0.774 3.239 10.607 1.00 95.94 87 MET A CA 1
ATOM 723 C C . MET A 1 87 ? 0.522 2.497 10.962 1.00 95.94 87 MET A C 1
ATOM 725 O O . MET A 1 87 ? 1.138 1.901 10.079 1.00 95.94 87 MET A O 1
ATOM 729 N N . ASN A 1 88 ? 0.930 2.511 12.232 1.00 95.69 88 ASN A N 1
ATOM 730 C CA . ASN A 1 88 ? 2.102 1.774 12.707 1.00 95.69 88 ASN A CA 1
ATOM 731 C C . ASN A 1 88 ? 1.900 0.266 12.552 1.00 95.69 88 ASN A C 1
ATOM 733 O O . ASN A 1 88 ? 2.769 -0.404 12.004 1.00 95.69 88 ASN A O 1
ATOM 737 N N . TYR A 1 89 ? 0.720 -0.244 12.910 1.00 96.25 89 TYR A N 1
ATOM 738 C CA . TYR A 1 89 ? 0.356 -1.642 12.698 1.00 96.25 89 TYR A CA 1
ATOM 739 C C . TYR A 1 89 ? 0.469 -2.050 11.222 1.00 96.25 89 TYR A C 1
ATOM 741 O O . TYR A 1 89 ? 1.071 -3.075 10.903 1.00 96.25 89 TYR A O 1
ATOM 749 N N . ILE A 1 90 ? -0.039 -1.223 10.302 1.00 95.00 90 ILE A N 1
ATOM 750 C CA . ILE A 1 90 ? 0.103 -1.445 8.855 1.00 95.00 90 ILE A CA 1
ATOM 751 C C . ILE A 1 90 ? 1.583 -1.467 8.445 1.00 95.00 90 ILE A C 1
ATOM 753 O O . ILE A 1 90 ? 2.006 -2.343 7.689 1.00 95.00 90 ILE A O 1
ATOM 757 N N . ILE A 1 91 ? 2.390 -0.521 8.931 1.00 92.81 91 ILE A N 1
ATOM 758 C CA . ILE A 1 91 ? 3.822 -0.461 8.606 1.00 92.81 91 ILE A CA 1
ATOM 759 C C . ILE A 1 91 ? 4.547 -1.706 9.113 1.00 92.81 91 ILE A C 1
ATOM 761 O O . ILE A 1 91 ? 5.349 -2.266 8.369 1.00 92.81 91 ILE A O 1
ATOM 765 N N . ASP A 1 92 ? 4.251 -2.162 10.325 1.00 93.38 92 ASP A N 1
ATOM 766 C CA . ASP A 1 92 ? 4.855 -3.359 10.907 1.00 93.38 92 ASP A CA 1
ATOM 767 C C . ASP A 1 92 ? 4.449 -4.623 10.142 1.00 93.38 92 ASP A C 1
ATOM 769 O O . ASP A 1 92 ? 5.267 -5.520 9.919 1.00 93.38 92 ASP A O 1
ATOM 773 N N . LEU A 1 93 ? 3.196 -4.676 9.685 1.00 92.88 93 LEU A N 1
ATOM 774 C CA . LEU A 1 93 ? 2.656 -5.809 8.949 1.00 92.88 93 LEU A CA 1
ATOM 775 C C . LEU A 1 93 ? 3.268 -5.929 7.546 1.00 92.88 93 LEU A C 1
ATOM 777 O O . LEU A 1 93 ? 3.721 -7.007 7.162 1.00 92.88 93 LEU A O 1
ATOM 781 N N . PHE A 1 94 ? 3.318 -4.824 6.797 1.00 91.06 94 PHE A N 1
ATOM 782 C CA . PHE A 1 94 ? 3.757 -4.799 5.394 1.00 91.06 94 PHE A CA 1
ATOM 783 C C . PHE A 1 94 ? 5.225 -4.390 5.199 1.00 91.06 94 PHE A C 1
ATOM 785 O O . PHE A 1 94 ? 5.749 -4.448 4.083 1.00 91.06 94 PHE A O 1
ATOM 792 N N . GLY A 1 95 ? 5.891 -3.921 6.254 1.00 89.19 95 GLY A N 1
ATOM 793 C CA . GLY A 1 95 ? 7.272 -3.442 6.222 1.00 89.19 95 GLY A CA 1
ATOM 794 C C . GLY A 1 95 ? 7.481 -2.119 5.477 1.00 89.19 95 GLY A C 1
ATOM 795 O O . GLY A 1 95 ? 8.616 -1.790 5.123 1.00 89.19 95 GLY A O 1
ATOM 796 N N . ARG A 1 96 ? 6.415 -1.363 5.168 1.00 88.25 96 ARG A N 1
ATOM 797 C CA . ARG A 1 96 ? 6.504 -0.113 4.390 1.00 88.25 96 ARG A CA 1
ATOM 798 C C . ARG A 1 96 ? 5.365 0.865 4.669 1.00 88.25 96 ARG A C 1
ATOM 800 O O . ARG A 1 96 ? 4.297 0.497 5.131 1.00 88.25 96 ARG A O 1
ATOM 807 N N . SER A 1 97 ? 5.588 2.127 4.294 1.00 87.19 97 SER A N 1
ATOM 808 C CA . SER A 1 97 ? 4.644 3.238 4.535 1.00 87.19 97 SER A CA 1
ATOM 809 C C . SER A 1 97 ? 3.612 3.487 3.427 1.00 87.19 97 SER A C 1
ATOM 811 O O . SER A 1 97 ? 2.668 4.251 3.631 1.00 87.19 97 SER A O 1
ATOM 813 N N . ASN A 1 98 ? 3.776 2.877 2.254 1.00 88.12 98 ASN A N 1
ATOM 814 C CA . ASN A 1 98 ? 2.910 3.069 1.091 1.00 88.12 98 ASN A CA 1
ATOM 815 C C . ASN A 1 98 ? 2.451 1.721 0.533 1.00 88.12 98 ASN A C 1
ATOM 817 O O . ASN A 1 98 ? 3.291 0.844 0.335 1.00 88.12 98 ASN A O 1
ATOM 821 N N . PRO A 1 99 ? 1.163 1.566 0.199 1.00 86.81 99 PRO A N 1
ATOM 822 C CA . PRO A 1 99 ? 0.661 0.297 -0.309 1.00 86.81 99 PRO A CA 1
ATOM 823 C C . PRO A 1 99 ? 1.131 0.051 -1.746 1.00 86.81 99 PRO A C 1
ATOM 825 O O . PRO A 1 99 ? 1.564 -1.047 -2.085 1.00 86.81 99 PRO A O 1
ATOM 828 N N . ILE A 1 100 ? 1.150 1.107 -2.569 1.00 83.38 100 ILE A N 1
ATOM 829 C CA . ILE A 1 100 ? 1.612 1.067 -3.959 1.00 83.38 100 ILE A CA 1
ATOM 830 C C . ILE A 1 100 ? 3.082 1.472 -4.002 1.00 83.38 100 ILE A C 1
ATOM 832 O O . ILE A 1 100 ? 3.417 2.654 -3.875 1.00 83.38 100 ILE A O 1
ATOM 836 N N . VAL A 1 101 ? 3.966 0.500 -4.220 1.00 81.44 101 VAL A N 1
ATOM 837 C CA . VAL A 1 101 ? 5.425 0.701 -4.220 1.00 81.44 101 VAL A CA 1
ATOM 838 C C . VAL A 1 101 ? 5.866 1.786 -5.206 1.00 81.44 101 VAL A C 1
ATOM 840 O O . VAL A 1 101 ? 6.649 2.666 -4.852 1.00 81.44 101 VAL A O 1
ATOM 843 N N . SER A 1 102 ? 5.278 1.806 -6.402 1.00 70.56 102 SER A N 1
ATOM 844 C CA . SER A 1 102 ? 5.635 2.757 -7.462 1.00 70.56 102 SER A CA 1
ATOM 845 C C . SER A 1 102 ? 5.099 4.173 -7.267 1.00 70.56 102 SER A C 1
ATOM 847 O O 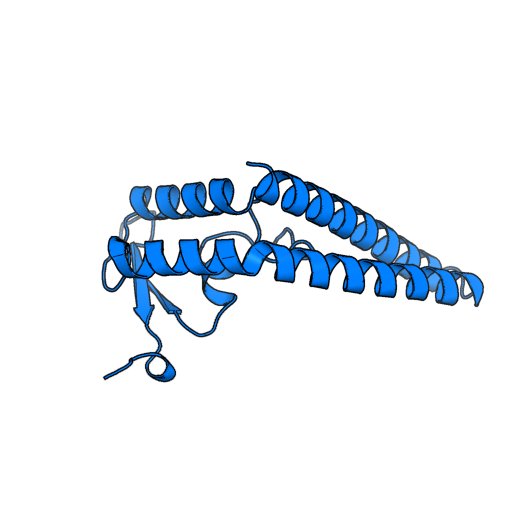. SER A 1 102 ? 5.356 5.065 -8.078 1.00 70.56 102 SER A O 1
ATOM 849 N N . LYS A 1 103 ? 4.300 4.403 -6.223 1.00 76.19 103 LYS A N 1
ATOM 850 C CA . LYS A 1 103 ? 3.719 5.710 -5.909 1.00 76.19 103 LYS A CA 1
ATOM 851 C C . LYS A 1 103 ? 4.101 6.093 -4.480 1.00 76.19 103 LYS A C 1
ATOM 853 O O . LYS A 1 103 ? 3.226 6.187 -3.624 1.00 76.19 103 LYS A O 1
ATOM 858 N N . PRO A 1 104 ? 5.382 6.407 -4.210 1.00 69.31 104 PRO A N 1
ATOM 859 C CA . PRO A 1 104 ? 5.862 6.706 -2.860 1.00 69.31 104 PRO A CA 1
ATOM 860 C C . PRO A 1 104 ? 5.198 7.940 -2.238 1.00 69.31 104 PRO A C 1
ATOM 862 O O . PRO A 1 104 ? 5.273 8.121 -1.032 1.00 69.31 104 PRO A O 1
ATOM 865 N N . LYS A 1 105 ? 4.539 8.796 -3.029 1.00 75.50 105 LYS A N 1
ATOM 866 C CA . LYS A 1 105 ? 3.745 9.928 -2.523 1.00 75.50 105 LYS A CA 1
ATOM 867 C C . LYS A 1 105 ? 2.343 9.527 -2.045 1.00 75.50 105 LYS A C 1
ATOM 869 O O . LYS A 1 105 ? 1.710 10.296 -1.335 1.00 75.50 105 LYS A O 1
ATOM 874 N N . GLN A 1 106 ? 1.844 8.354 -2.433 1.00 78.38 106 GLN A N 1
ATOM 875 C CA . GLN A 1 106 ? 0.549 7.837 -1.995 1.00 78.38 106 GLN A CA 1
ATOM 876 C C . GLN A 1 106 ? 0.732 7.067 -0.685 1.00 78.38 106 GLN A C 1
ATOM 878 O O . GLN A 1 106 ? 0.872 5.848 -0.676 1.00 78.38 106 GLN A O 1
ATOM 883 N N . LYS A 1 107 ? 0.779 7.824 0.413 1.00 81.38 107 LYS A N 1
ATOM 884 C CA . LYS A 1 107 ? 0.950 7.332 1.785 1.00 81.38 107 LYS A CA 1
ATOM 885 C C . LYS A 1 107 ? -0.292 7.617 2.630 1.00 81.38 107 LYS A C 1
ATOM 887 O O . LYS A 1 107 ? -1.130 8.431 2.244 1.00 81.38 107 LYS A O 1
ATOM 892 N N . GLY A 1 108 ? -0.340 6.995 3.806 1.00 89.06 108 GLY A N 1
ATOM 893 C CA . GLY A 1 108 ? -1.353 7.235 4.833 1.00 89.06 108 GLY A CA 1
ATOM 894 C C . GLY A 1 108 ? -2.539 6.278 4.759 1.00 89.06 108 GLY A C 1
ATOM 895 O O . GLY A 1 108 ? -2.727 5.582 3.759 1.00 89.06 108 GLY A O 1
ATOM 896 N N . LEU A 1 109 ? -3.339 6.274 5.829 1.00 91.56 109 LEU A N 1
ATOM 897 C CA . LEU A 1 109 ? -4.471 5.361 6.014 1.00 91.56 109 LEU A CA 1
ATOM 898 C C . LEU A 1 109 ? -5.418 5.359 4.817 1.00 91.56 109 LEU A C 1
ATOM 900 O O . LEU A 1 109 ? -5.714 4.298 4.286 1.00 91.56 109 LEU A O 1
ATOM 904 N N . ALA A 1 110 ? -5.792 6.538 4.311 1.00 89.62 110 ALA A N 1
ATOM 905 C CA . ALA A 1 110 ? -6.686 6.645 3.163 1.00 89.62 110 ALA A CA 1
ATOM 906 C C . ALA A 1 110 ? -6.208 5.858 1.937 1.00 89.62 110 ALA A C 1
ATOM 908 O O . ALA A 1 110 ? -7.027 5.340 1.194 1.00 89.62 110 ALA A O 1
ATOM 909 N N . LYS A 1 111 ? -4.891 5.768 1.707 1.00 91.06 111 LYS A N 1
ATOM 910 C CA . LYS A 1 111 ? -4.344 5.016 0.570 1.00 91.06 111 LYS A CA 1
ATOM 911 C C . LYS A 1 111 ? -4.244 3.529 0.843 1.00 91.06 111 LYS A C 1
ATOM 913 O O . LYS A 1 111 ? -4.437 2.759 -0.086 1.00 91.06 111 LYS A O 1
ATOM 918 N N . TRP A 1 112 ? -3.931 3.136 2.072 1.00 92.62 112 TRP A N 1
ATOM 919 C CA . TRP A 1 112 ? -3.901 1.727 2.464 1.00 92.62 112 TRP A CA 1
ATOM 920 C C . TRP A 1 112 ? -5.289 1.103 2.428 1.00 92.62 112 TRP A C 1
ATOM 922 O O . TRP A 1 112 ? -5.471 0.037 1.855 1.00 92.62 112 TRP A O 1
ATOM 932 N N . LEU A 1 113 ? -6.268 1.808 2.984 1.00 91.38 113 LEU A N 1
ATOM 933 C CA . LEU A 1 113 ? -7.628 1.314 3.140 1.00 91.38 113 LEU A CA 1
ATOM 934 C C . LEU A 1 113 ? -8.464 1.419 1.856 1.00 91.38 113 LEU A C 1
ATOM 936 O O . LEU A 1 113 ? -9.503 0.784 1.777 1.00 91.38 113 LEU A O 1
ATOM 940 N N . SER A 1 114 ? -8.003 2.167 0.844 1.00 87.19 114 SER A N 1
ATOM 941 C CA . SER A 1 114 ? -8.649 2.249 -0.475 1.00 87.19 114 SER A CA 1
ATOM 942 C C . SER A 1 114 ? -8.124 1.229 -1.492 1.00 87.19 114 SER A C 1
ATOM 944 O O . SER A 1 114 ? -8.401 1.370 -2.679 1.00 87.19 114 SER A O 1
ATOM 946 N N . ILE A 1 115 ? -7.242 0.304 -1.093 1.00 82.69 115 ILE A N 1
ATOM 947 C CA . ILE A 1 115 ? -6.717 -0.739 -1.997 1.00 82.69 115 ILE A CA 1
ATOM 948 C C . ILE A 1 115 ? -7.799 -1.786 -2.298 1.00 82.69 115 ILE A C 1
ATOM 950 O O . ILE A 1 115 ? -7.750 -2.412 -3.353 1.00 82.69 115 ILE A O 1
ATOM 954 N N . GLY A 1 116 ? -8.785 -1.923 -1.408 1.00 73.94 116 GLY A N 1
ATOM 955 C CA . GLY A 1 116 ? -10.014 -2.672 -1.637 1.00 73.94 116 GLY A CA 1
ATOM 956 C C . GLY A 1 116 ? -11.238 -1.765 -1.532 1.00 73.94 116 GLY A C 1
ATOM 957 O O . GLY A 1 116 ? -11.222 -0.769 -0.810 1.00 73.94 116 GLY A O 1
ATOM 958 N N . ASP A 1 117 ? -12.313 -2.145 -2.216 1.00 83.31 117 ASP A N 1
ATOM 959 C CA . ASP A 1 117 ? -13.585 -1.406 -2.225 1.00 83.31 117 ASP A CA 1
ATOM 960 C C . ASP A 1 117 ? -14.467 -1.718 -0.997 1.00 83.31 117 ASP A C 1
ATOM 962 O O . ASP A 1 117 ? -15.619 -1.287 -0.909 1.00 83.31 117 ASP A O 1
ATOM 966 N N . LYS A 1 118 ? -13.912 -2.456 -0.023 1.00 90.12 118 LYS A N 1
ATOM 967 C CA . LYS A 1 118 ? -14.598 -2.925 1.187 1.00 90.12 118 LYS A CA 1
ATOM 968 C C . LYS A 1 118 ? -14.928 -1.801 2.166 1.00 90.12 118 LYS A C 1
ATOM 970 O O . LYS A 1 118 ? -15.975 -1.857 2.807 1.00 90.12 118 LYS A O 1
ATOM 975 N N . TYR A 1 119 ? -14.058 -0.798 2.309 1.00 92.75 119 TYR A N 1
ATOM 976 C CA . TYR A 1 119 ? -14.204 0.233 3.340 1.00 92.75 119 TYR A CA 1
ATOM 977 C C . TYR A 1 119 ? -14.505 1.614 2.764 1.00 92.75 119 TYR A C 1
ATOM 979 O O . TYR A 1 119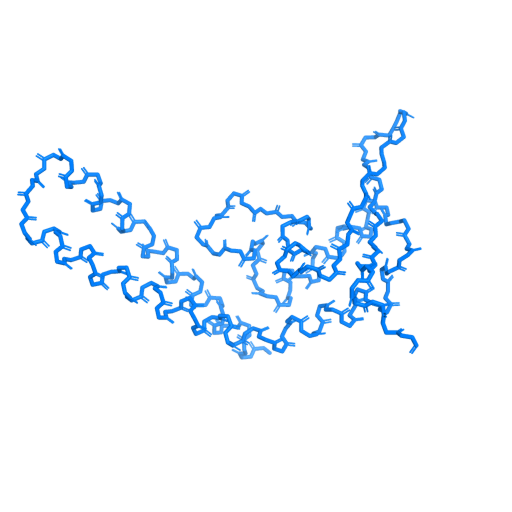 ? -13.873 2.076 1.816 1.00 92.75 119 TYR A O 1
ATOM 987 N N . ILE A 1 120 ? -15.414 2.319 3.427 1.00 91.88 120 ILE A N 1
ATOM 988 C CA . ILE A 1 120 ? -15.705 3.734 3.224 1.00 91.88 120 ILE A CA 1
ATOM 989 C C . ILE A 1 120 ? -15.110 4.510 4.399 1.00 91.88 120 ILE A C 1
ATOM 991 O O . ILE A 1 120 ? -15.312 4.157 5.562 1.00 91.88 120 ILE A O 1
ATOM 995 N N . LEU A 1 121 ? -14.364 5.571 4.090 1.00 93.00 121 LEU A N 1
ATOM 996 C CA . LEU A 1 121 ? -13.640 6.374 5.073 1.00 93.00 121 LEU A CA 1
ATOM 997 C C . LEU A 1 121 ? -14.269 7.760 5.192 1.00 93.00 121 LEU A C 1
ATOM 999 O O . LEU A 1 121 ? -14.321 8.501 4.208 1.00 93.00 121 LEU A O 1
ATOM 1003 N N . TYR A 1 122 ? -14.663 8.144 6.403 1.00 92.12 122 TYR A N 1
ATOM 1004 C CA . TYR A 1 122 ? -15.175 9.479 6.699 1.00 92.12 122 TYR A CA 1
ATOM 1005 C C . TYR A 1 122 ? -14.208 10.227 7.612 1.00 92.12 122 TYR A C 1
ATOM 1007 O O . TYR A 1 122 ? -13.886 9.775 8.709 1.00 92.12 122 TYR A O 1
ATOM 1015 N N . TYR A 1 123 ? -13.753 11.395 7.159 1.00 91.44 123 TYR A N 1
ATOM 1016 C CA . TYR A 1 123 ? -12.906 12.284 7.949 1.00 91.44 123 TYR A CA 1
ATOM 1017 C C . TYR A 1 123 ? -13.740 13.435 8.500 1.00 91.44 123 TYR A C 1
ATOM 1019 O O . TYR A 1 123 ? -14.167 14.313 7.753 1.00 91.44 123 TYR A O 1
ATOM 1027 N N . ASN A 1 124 ? -13.932 13.451 9.816 1.00 89.38 124 ASN A N 1
ATOM 1028 C CA . ASN A 1 124 ? -14.719 14.470 10.500 1.00 89.38 124 ASN A CA 1
ATOM 1029 C C . ASN A 1 124 ? -13.786 15.432 11.237 1.00 89.38 124 ASN A C 1
ATOM 1031 O O . ASN A 1 124 ? -13.172 15.076 12.251 1.00 89.38 124 ASN A O 1
ATOM 1035 N N . LYS A 1 125 ? -13.667 16.656 10.715 1.00 86.19 125 LYS A N 1
ATOM 1036 C CA . LYS A 1 125 ? -12.905 17.739 11.339 1.00 86.19 125 LYS A CA 1
ATOM 1037 C C . LYS A 1 125 ? -13.871 18.688 12.038 1.00 86.19 125 LYS A C 1
ATOM 1039 O O . LYS A 1 125 ? -14.611 19.403 11.376 1.00 86.19 125 LYS A O 1
ATOM 1044 N N . GLU A 1 126 ? -13.865 18.673 13.364 1.00 80.62 126 GLU A N 1
ATOM 1045 C CA . GLU A 1 126 ? -14.607 19.655 14.157 1.00 80.62 126 GLU A CA 1
ATOM 1046 C C . GLU A 1 126 ? -13.887 21.007 14.133 1.00 80.62 126 GLU A C 1
ATOM 1048 O O . GLU A 1 126 ? -12.649 21.065 14.159 1.00 80.62 126 GLU A O 1
ATOM 1053 N N . ASP A 1 127 ? -14.665 22.090 14.123 1.00 61.03 127 ASP A N 1
ATOM 1054 C CA . ASP A 1 127 ? -14.136 23.440 14.278 1.00 61.03 127 ASP A CA 1
ATOM 1055 C C . ASP A 1 127 ? -13.354 23.517 15.597 1.00 61.03 127 ASP A C 1
ATOM 1057 O O . ASP A 1 127 ? -13.829 23.093 16.651 1.00 61.03 127 ASP A O 1
ATOM 1061 N N . ASN A 1 128 ? -12.123 24.034 15.521 1.00 66.88 128 ASN A N 1
ATOM 1062 C CA . ASN A 1 128 ? -11.121 24.129 16.598 1.00 66.88 128 ASN A CA 1
ATOM 1063 C C . ASN A 1 128 ? -10.219 22.903 16.838 1.00 66.88 128 ASN A C 1
ATOM 1065 O O . ASN A 1 128 ? -9.305 22.995 17.660 1.00 66.88 128 ASN A O 1
ATOM 1069 N N . LYS A 1 129 ? -10.374 21.787 16.109 1.00 73.06 129 LYS A N 1
ATOM 1070 C CA . LYS A 1 129 ? -9.417 20.665 16.188 1.00 73.06 129 LYS A CA 1
ATOM 1071 C C . LYS A 1 129 ? -8.340 20.733 15.102 1.00 73.06 129 LYS A C 1
ATOM 1073 O O . LYS A 1 129 ? -8.605 20.944 13.917 1.00 73.06 129 LYS A O 1
ATOM 1078 N N . THR A 1 130 ? -7.092 20.484 15.502 1.00 83.69 130 THR A N 1
ATOM 1079 C CA . THR A 1 130 ? -5.934 20.402 14.590 1.00 83.69 130 THR A CA 1
ATOM 1080 C C . THR A 1 130 ? -5.891 19.095 13.795 1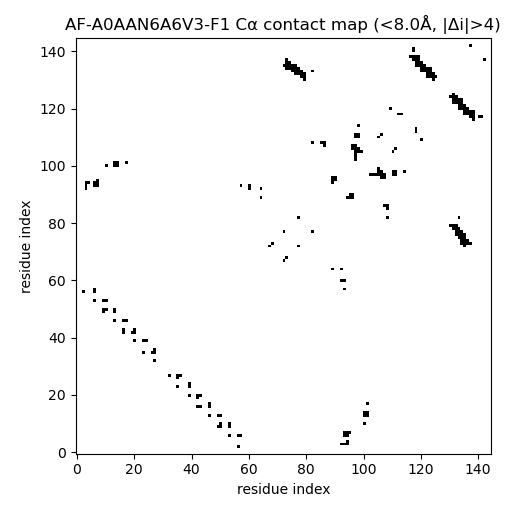.00 83.69 130 THR A C 1
ATOM 1082 O O . THR A 1 130 ? -5.173 19.014 12.800 1.00 83.69 130 THR A O 1
ATOM 1085 N N . TRP A 1 131 ? -6.681 18.092 14.193 1.00 88.44 131 TRP A N 1
ATOM 1086 C CA . TRP A 1 131 ? -6.737 16.768 13.578 1.00 88.44 131 TRP A CA 1
ATOM 1087 C C . TRP A 1 131 ? -8.187 16.305 13.381 1.00 88.44 131 TRP A C 1
ATOM 1089 O O . TRP A 1 131 ? -9.034 16.545 14.240 1.00 88.44 131 TRP A O 1
ATOM 1099 N N . ALA A 1 132 ? -8.468 15.643 12.256 1.00 91.44 132 ALA A N 1
ATOM 1100 C CA . ALA A 1 132 ? -9.781 15.068 11.965 1.00 91.44 132 ALA A CA 1
ATOM 1101 C C . ALA A 1 132 ? -9.905 13.667 12.575 1.00 91.44 132 ALA A C 1
ATOM 1103 O O . ALA A 1 132 ? -8.964 12.879 12.518 1.00 91.44 132 ALA A O 1
ATOM 1104 N N . THR A 1 133 ? -11.070 13.329 13.114 1.00 93.19 133 THR A N 1
ATOM 1105 C CA . THR A 1 133 ? -11.375 11.931 13.455 1.00 93.19 133 THR A CA 1
ATOM 1106 C C . THR A 1 133 ? -11.617 11.126 12.179 1.00 93.19 133 THR A C 1
ATOM 1108 O O . THR A 1 133 ? -12.070 11.686 11.179 1.00 93.19 133 THR A O 1
ATOM 1111 N N . LEU A 1 134 ? -11.281 9.837 12.204 1.00 94.62 134 LEU A N 1
ATOM 1112 C CA . LEU A 1 134 ? -11.500 8.911 11.093 1.00 94.62 134 LEU A CA 1
ATOM 1113 C C . LEU A 1 134 ? -12.551 7.887 11.502 1.00 94.62 134 LEU A C 1
ATOM 1115 O O . LEU A 1 134 ? -12.393 7.220 12.518 1.00 94.62 134 LEU A O 1
ATOM 1119 N N . GLU A 1 135 ? -13.582 7.736 10.688 1.00 94.81 135 GLU A N 1
ATOM 1120 C CA . GLU A 1 135 ? -14.568 6.671 10.810 1.00 94.81 135 GLU A CA 1
ATOM 1121 C C . GLU A 1 135 ? -14.437 5.721 9.618 1.00 94.81 135 GLU A C 1
ATOM 1123 O O . GLU A 1 135 ? -14.324 6.165 8.471 1.00 94.81 135 GLU A O 1
ATOM 1128 N N . ILE A 1 136 ? -14.391 4.418 9.904 1.00 94.25 136 ILE A N 1
ATOM 1129 C CA . ILE A 1 136 ? -14.230 3.348 8.915 1.00 94.25 136 ILE A CA 1
ATOM 1130 C C . ILE A 1 136 ? -15.508 2.515 8.925 1.00 94.25 136 ILE A C 1
ATOM 1132 O O . ILE A 1 136 ? -15.828 1.893 9.938 1.00 94.25 136 ILE A O 1
ATOM 1136 N N . ASN A 1 137 ? -16.210 2.498 7.795 1.00 92.75 137 ASN A N 1
ATOM 1137 C CA . ASN A 1 137 ? -17.481 1.801 7.619 1.00 92.75 137 ASN A CA 1
ATOM 1138 C C . ASN A 1 137 ? -17.370 0.780 6.479 1.00 92.75 137 ASN A C 1
ATOM 1140 O O . ASN A 1 137 ? -16.586 0.973 5.552 1.00 92.75 137 ASN A O 1
ATOM 1144 N N . ILE A 1 138 ? -18.144 -0.306 6.531 1.00 91.44 138 ILE A N 1
ATOM 1145 C CA . ILE A 1 138 ? -18.200 -1.294 5.441 1.00 91.44 138 ILE A CA 1
ATOM 1146 C C . ILE A 1 138 ? -19.088 -0.758 4.313 1.00 91.44 138 ILE A C 1
ATOM 1148 O O . ILE A 1 138 ? -20.193 -0.265 4.558 1.00 91.44 138 ILE A O 1
ATOM 1152 N N . ASN A 1 139 ? -18.603 -0.872 3.078 1.00 87.31 139 ASN A N 1
ATOM 1153 C CA . ASN A 1 139 ? -19.378 -0.621 1.871 1.00 87.31 139 ASN A CA 1
ATOM 1154 C C . ASN A 1 139 ? -20.543 -1.620 1.779 1.00 87.31 139 ASN A C 1
ATOM 1156 O O . ASN A 1 139 ? -20.384 -2.802 2.072 1.00 87.31 139 ASN A O 1
ATOM 1160 N N . GLU A 1 140 ? -21.727 -1.150 1.389 1.00 80.69 140 GLU A N 1
ATOM 1161 C CA . GLU A 1 140 ? -22.970 -1.926 1.453 1.00 80.69 140 GLU A CA 1
ATOM 1162 C C . GLU A 1 140 ? -22.919 -3.227 0.653 1.00 80.69 140 GLU A C 1
ATOM 1164 O O . GLU A 1 140 ? -23.488 -4.223 1.087 1.00 80.69 140 GLU A O 1
ATOM 1169 N N . GLU A 1 141 ? -22.164 -3.248 -0.445 1.00 81.81 141 GLU A N 1
ATOM 1170 C CA . GLU A 1 141 ? -21.932 -4.437 -1.277 1.00 81.81 141 GLU A CA 1
ATOM 1171 C C . GLU A 1 141 ? -21.221 -5.578 -0.528 1.00 81.81 141 GLU A C 1
ATOM 1173 O O . GLU A 1 141 ? -21.313 -6.738 -0.922 1.00 81.81 141 GLU A O 1
ATOM 1178 N N . TYR A 1 142 ? -20.543 -5.256 0.575 1.00 78.00 142 TYR A N 1
ATOM 1179 C CA . TYR A 1 142 ? -19.801 -6.188 1.422 1.00 78.00 142 TYR A CA 1
ATOM 1180 C C . TYR A 1 142 ? -20.497 -6.448 2.767 1.00 78.00 142 TYR A C 1
ATOM 1182 O O . TYR A 1 142 ? -19.965 -7.186 3.599 1.00 78.00 142 TYR A O 1
ATOM 1190 N N . LYS A 1 143 ? -21.688 -5.874 3.004 1.00 72.88 143 LYS A N 1
ATOM 1191 C CA . LYS A 1 143 ? -22.522 -6.227 4.161 1.00 72.88 143 LYS A CA 1
ATOM 1192 C C . LYS A 1 143 ? -23.153 -7.601 3.915 1.00 72.88 143 LYS A C 1
ATOM 1194 O O . LYS A 1 143 ? -24.210 -7.710 3.300 1.00 72.88 143 LYS A O 1
ATOM 1199 N N . THR A 1 144 ? -22.526 -8.662 4.408 1.00 64.44 144 THR A N 1
ATOM 1200 C CA . THR A 1 144 ? -23.191 -9.967 4.544 1.00 64.44 144 THR A CA 1
ATOM 1201 C C . THR A 1 144 ? -24.344 -9.863 5.550 1.00 64.44 144 THR A C 1
ATOM 1203 O O . THR A 1 144 ? -24.138 -9.343 6.648 1.00 64.44 144 THR A O 1
ATOM 1206 N N . HIS A 1 145 ? -25.544 -10.306 5.152 1.00 46.88 145 HIS A N 1
ATOM 1207 C CA . HIS A 1 145 ? -26.724 -10.448 6.019 1.00 46.88 145 HIS A CA 1
ATOM 1208 C C . HIS A 1 145 ? -26.508 -11.462 7.143 1.00 46.88 145 HIS A C 1
ATOM 1210 O O . HIS A 1 145 ? -25.869 -12.505 6.873 1.00 46.88 145 HIS A O 1
#

Solvent-a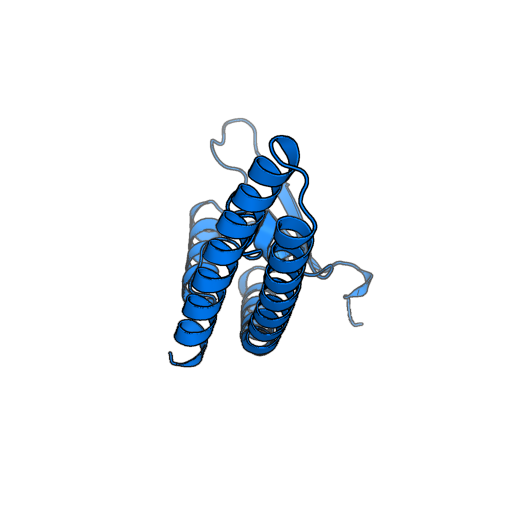ccessible surface area (backbone atoms only — not comparable to full-atom values): 8186 Å² total; per-residue (Å²): 114,73,66,37,52,52,42,38,52,44,41,53,52,42,41,51,42,52,52,52,49,53,49,48,59,53,47,44,75,79,50,87,48,74,63,58,54,50,55,46,49,57,50,49,53,50,40,47,53,48,51,52,52,38,52,62,72,36,49,72,52,52,55,50,52,49,53,47,38,67,73,74,41,52,83,35,76,32,46,70,65,55,50,48,51,52,47,49,52,48,26,69,60,56,59,46,74,37,75,49,58,88,39,75,84,49,47,51,63,76,48,54,53,58,75,48,85,51,51,43,79,47,76,51,64,55,94,93,52,96,62,51,29,40,32,38,39,74,27,73,94,68,61,78,130

Sequence (145 aa):
MKQSQNSIELAKEIAKLDLDIGALKRSKRLVKTKEIDRVLEEKKLLREKLSNELFFNEIPLWDRLENYIDTYCLNRKLCKEEQSDLMNYIIDLFGRSNPIVSKPKQKGLAKWLSIGDKYILYYNKEDNKTWATLEININEEYKTH

Radius of gyration: 18.99 Å; Cα contacts (8 Å, |Δi|>4): 139; chains: 1; bounding box: 44×38×50 Å

Foldseek 3Di:
DVLLVLLVVLLVVLQVLLVVLVVLVVVCVVDPDPVSVVVNVVSVVVSVVSVVVSVVSCPVLVVVLVVCCVPPAAQDFADPVSQVVNQVSNCVSNVDQAPDSSCNVRGGDVRVVVVDPQWDWDWADDPPDPGTTIHIYGDPVPDDD

Secondary structure (DSSP, 8-state):
-HHHHHHHHHHHHHHHHHHHHHHHHHHHHH---HHHHHHHHHHHHHHHHHHHHHHHHHHHHHHHHHHHHHHHTBTSEE-HHHHHHHHHHHHHHHSSS-SSTT-TT--SHHHHHTSSTTEEEEEE--TT-SS-EEEEEE-GGG---

Organism: Clostridioides difficile (NCBI:txid1496)